Protein AF-A0A3A1PYS3-F1 (afdb_monomer)

Radius of gyration: 25.11 Å; Cα contacts (8 Å, |Δi|>4): 86; chains: 1; bounding box: 64×34×64 Å

Sec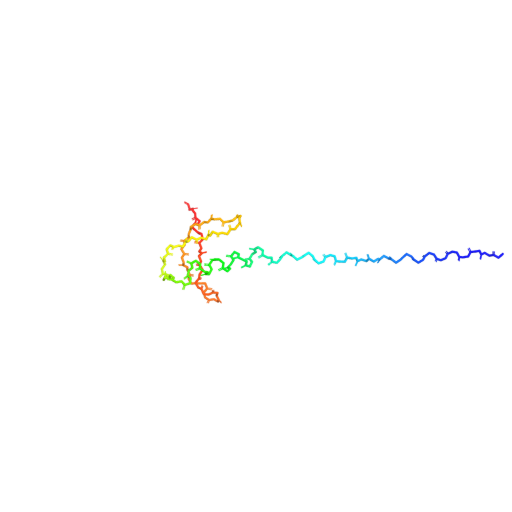ondary structure (DSSP, 8-state):
---------------------SHHHHHHHHHHHTTTT--TT-EEEEEETTEEEEEEEEE-GGG-EEEEE----

Organism: Vibrio harveyi (NCBI:txid669)

Foldseek 3Di:
DDDDDDDDDDDPPPPPPPCPDPPVVVQFVQQCVQPVPPDPFDKGWGDDVPDTAIAGWDQPPVSGTGGDHPPPD

Nearest PDB structures (foldseek):
  4jmh-assembly1_A  TM=4.008E-01  e=8.880E+00  synthetic construct

Solvent-accessible surface area (backbone atoms only — not comparable to full-atom values): 4765 Å² total; per-residue (Å²): 135,87,85,82,84,80,84,82,83,80,81,80,81,78,77,78,78,77,84,87,66,61,74,70,53,53,53,52,51,43,20,29,60,46,14,72,90,53,63,76,81,35,81,22,59,37,83,50,94,98,47,74,52,57,24,36,21,40,79,55,74,93,72,42,41,30,43,42,69,66,76,86,125

pLDDT: mean 75.32, std 14.59, range [39.34, 91.62]

Mean predicted aligned error: 13.44 Å

Structure (mmCIF, N/CA/C/O backbone):
data_AF-A0A3A1PYS3-F1
#
_entry.id   AF-A0A3A1PYS3-F1
#
loop_
_atom_site.group_PDB
_atom_site.id
_atom_site.type_symbol
_atom_site.label_atom_id
_atom_site.label_alt_id
_atom_site.label_comp_id
_atom_site.label_asym_id
_atom_site.label_entity_id
_atom_site.label_seq_id
_atom_site.pdbx_PDB_ins_code
_atom_site.Cartn_x
_atom_site.Cartn_y
_atom_site.Cartn_z
_atom_site.occupancy
_atom_site.B_iso_or_equiv
_atom_site.auth_seq_id
_atom_site.auth_comp_id
_atom_site.auth_asym_id
_atom_site.auth_atom_id
_atom_site.pdbx_PDB_model_num
ATOM 1 N N . MET A 1 1 ? -51.823 23.044 52.928 1.00 41.66 1 MET A N 1
ATOM 2 C CA . MET A 1 1 ? -51.818 22.425 51.583 1.00 41.66 1 MET A CA 1
ATOM 3 C C . MET A 1 1 ? -50.368 22.221 51.161 1.00 41.66 1 MET A C 1
ATOM 5 O O . MET A 1 1 ? -49.569 23.123 51.370 1.00 41.66 1 MET A O 1
ATOM 9 N N . LYS A 1 2 ? -50.015 21.009 50.712 1.00 39.34 2 LYS A N 1
ATOM 10 C CA . LYS A 1 2 ? -48.638 20.563 50.433 1.00 39.34 2 LYS A CA 1
ATOM 11 C C . LYS A 1 2 ? -48.144 21.127 49.098 1.00 39.34 2 LYS A C 1
ATOM 13 O O . LYS A 1 2 ? -48.824 20.993 48.088 1.00 39.34 2 LYS A O 1
ATOM 18 N N . ILE A 1 3 ? -46.961 21.730 49.126 1.00 57.81 3 ILE A N 1
ATOM 19 C CA . ILE A 1 3 ? -46.240 22.260 47.968 1.00 57.81 3 ILE A CA 1
ATOM 20 C C . ILE A 1 3 ? -45.573 21.064 47.277 1.00 57.81 3 ILE A C 1
ATOM 22 O O . ILE A 1 3 ? -44.709 20.424 47.872 1.00 57.81 3 ILE A O 1
ATOM 26 N N . PHE A 1 4 ? -45.996 20.724 46.059 1.00 52.41 4 PHE A N 1
ATOM 27 C CA . PHE A 1 4 ? -45.359 19.681 45.252 1.00 52.41 4 PHE A CA 1
ATOM 28 C C . PHE A 1 4 ? -44.424 20.331 44.231 1.00 52.41 4 PHE A C 1
ATOM 30 O O . PHE A 1 4 ? -44.850 20.826 43.192 1.00 52.41 4 PHE A O 1
ATOM 37 N N . LEU A 1 5 ? -43.134 20.336 44.563 1.00 60.19 5 LEU A N 1
ATOM 38 C CA . LEU A 1 5 ? -42.043 20.613 43.635 1.00 60.19 5 LEU A CA 1
ATOM 39 C C . LEU A 1 5 ? -41.807 19.349 42.799 1.00 60.19 5 LEU A C 1
ATOM 41 O O . LEU A 1 5 ? -41.290 18.359 43.311 1.00 60.19 5 LEU A O 1
ATOM 45 N N . ALA A 1 6 ? -42.202 19.370 41.527 1.00 56.50 6 ALA A N 1
ATOM 46 C CA . ALA A 1 6 ? -41.861 18.325 40.566 1.00 56.50 6 ALA A CA 1
ATOM 47 C C . ALA A 1 6 ? -40.664 18.790 39.726 1.00 56.50 6 ALA A C 1
ATOM 49 O O . ALA A 1 6 ? -40.803 19.513 38.742 1.00 56.50 6 ALA A O 1
ATOM 50 N N . THR A 1 7 ? -39.469 18.396 40.154 1.00 60.50 7 THR A N 1
ATOM 51 C CA . THR A 1 7 ? -38.218 18.530 39.403 1.00 60.50 7 THR A CA 1
ATOM 52 C C . THR A 1 7 ? -38.198 17.514 38.259 1.00 60.50 7 THR A C 1
ATOM 54 O O . THR A 1 7 ? -38.006 16.323 38.493 1.00 60.50 7 THR A O 1
ATOM 57 N N . LEU A 1 8 ? -38.389 17.969 37.020 1.00 58.25 8 LEU A N 1
ATOM 58 C CA . LEU A 1 8 ? -38.170 17.163 35.817 1.00 58.25 8 LEU A CA 1
ATOM 59 C C . LEU A 1 8 ? -36.716 17.337 35.367 1.00 58.25 8 LEU A C 1
ATOM 61 O O . LEU A 1 8 ? -36.372 18.267 34.641 1.00 58.25 8 LEU A O 1
ATOM 65 N N . SER A 1 9 ? -35.844 16.450 35.837 1.00 58.31 9 SER A N 1
ATOM 66 C CA . SER A 1 9 ? -34.470 16.323 35.353 1.00 58.31 9 SER A CA 1
ATOM 67 C C . SER A 1 9 ? -34.474 15.708 33.951 1.00 58.31 9 SER A C 1
ATOM 69 O O . SER A 1 9 ? -34.641 14.499 33.798 1.00 58.31 9 SER A O 1
ATOM 71 N N . ALA A 1 10 ? -34.297 16.542 32.925 1.00 61.16 10 ALA A N 1
ATOM 72 C CA . ALA A 1 10 ? -34.067 16.105 31.554 1.00 61.16 10 ALA A CA 1
ATOM 73 C C . ALA A 1 10 ? -32.577 15.777 31.367 1.00 61.16 10 ALA A C 1
ATOM 75 O O . ALA A 1 10 ? -31.750 16.660 31.142 1.00 61.16 10 ALA A O 1
ATOM 76 N N . SER A 1 11 ? -32.214 14.502 31.491 1.00 61.16 11 SER A N 1
ATOM 77 C CA . SER A 1 11 ? -30.870 14.027 31.159 1.00 61.16 11 SER A CA 1
ATOM 78 C C . SER A 1 11 ? -30.734 13.921 29.639 1.00 61.16 11 SER A C 1
ATOM 80 O O . SER A 1 11 ? -31.165 12.943 29.032 1.00 61.16 11 SER A O 1
ATOM 82 N N . ILE A 1 12 ? -30.152 14.943 29.013 1.00 66.81 12 ILE A N 1
ATOM 83 C CA . ILE A 1 12 ? -29.794 14.919 27.591 1.00 66.81 12 ILE A CA 1
ATOM 84 C C . ILE A 1 12 ? -28.530 14.063 27.454 1.00 66.81 12 ILE A C 1
ATOM 86 O O . ILE A 1 12 ? -27.427 14.510 27.766 1.00 66.81 12 ILE A O 1
ATOM 90 N N . LEU A 1 13 ? -28.684 12.816 27.004 1.00 64.94 13 LEU A N 1
ATOM 91 C CA . LEU A 1 13 ? -27.558 11.982 26.586 1.00 64.94 13 LEU A CA 1
ATOM 92 C C . LEU A 1 13 ? -27.052 12.494 25.232 1.00 64.94 13 LEU A C 1
ATOM 94 O O . LEU A 1 13 ? -27.562 12.122 24.176 1.00 64.94 13 LEU A O 1
ATOM 98 N N . LEU A 1 14 ? -26.055 13.379 25.268 1.00 62.97 14 LEU A N 1
ATOM 99 C CA . LEU A 1 14 ? -25.273 13.745 24.091 1.00 62.97 14 LEU A CA 1
ATOM 100 C C . LEU A 1 14 ? -24.382 12.553 23.725 1.00 62.97 14 LEU A C 1
ATOM 102 O O . LEU A 1 14 ? -23.283 12.388 24.253 1.00 62.97 14 LEU A O 1
ATOM 106 N N . PHE A 1 15 ? -24.872 11.693 22.834 1.00 62.75 15 PHE A N 1
ATOM 107 C CA . PHE A 1 15 ? -24.042 10.686 22.184 1.00 62.75 15 PHE A CA 1
ATOM 108 C C . PHE A 1 15 ? -23.099 11.399 21.212 1.00 62.75 15 PHE A C 1
ATOM 110 O O . PHE A 1 15 ? -23.441 11.661 20.060 1.00 62.75 15 PHE A O 1
ATOM 117 N N . SER A 1 16 ? -21.909 11.749 21.697 1.00 58.47 16 SER A N 1
ATOM 118 C CA . SER A 1 16 ? -20.809 12.211 20.858 1.00 58.47 16 SER A CA 1
ATOM 119 C C . SER A 1 16 ? -20.414 11.080 19.913 1.00 58.47 16 SER A C 1
ATOM 121 O O . SER A 1 16 ? -19.734 10.134 20.310 1.00 58.47 16 SER A O 1
ATOM 12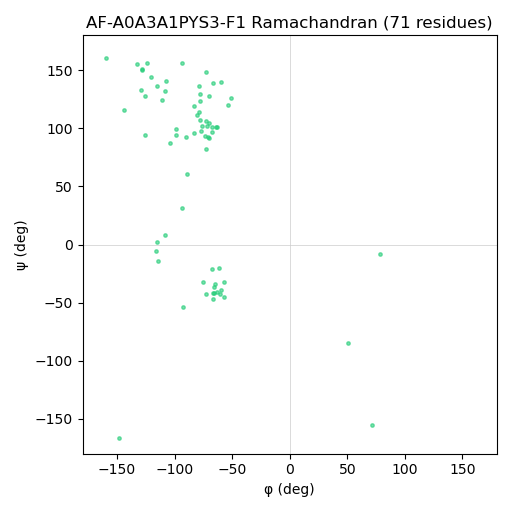3 N N . VAL A 1 17 ? -20.860 11.157 18.660 1.00 62.38 17 VAL A N 1
ATOM 124 C CA . VAL A 1 17 ? -20.408 10.264 17.591 1.00 62.38 17 VAL A CA 1
ATOM 125 C C . VAL A 1 17 ? -18.945 10.601 17.323 1.00 62.38 17 VAL A C 1
ATOM 127 O O . VAL A 1 17 ? -18.620 11.582 16.657 1.00 62.38 17 VAL A O 1
ATOM 130 N N . SER A 1 18 ? -18.037 9.837 17.919 1.00 57.81 18 SER A N 1
ATOM 131 C CA . SER A 1 18 ? -16.615 9.982 17.648 1.00 57.81 18 SER A CA 1
ATOM 132 C C . SER A 1 18 ? -16.340 9.489 16.226 1.00 57.81 18 SER A C 1
ATOM 134 O O . SER A 1 18 ? -16.358 8.289 15.955 1.00 57.81 18 SER A O 1
ATOM 136 N N . SER A 1 19 ? -16.124 10.426 15.303 1.00 53.66 19 SER A N 1
ATOM 137 C CA . SER A 1 19 ? -15.712 10.140 13.929 1.00 53.66 19 SER A CA 1
ATOM 138 C C . SER A 1 19 ? -14.249 9.681 13.914 1.00 53.66 19 SER A C 1
ATOM 140 O O . SER A 1 19 ? -13.331 10.462 13.685 1.00 53.66 19 SER A O 1
ATOM 142 N N . PHE A 1 20 ? -14.013 8.402 14.202 1.00 56.78 20 PHE A N 1
ATOM 143 C CA . PHE A 1 20 ? -12.715 7.745 14.022 1.00 56.78 20 PHE A CA 1
ATOM 144 C C . PHE A 1 20 ? -12.629 7.158 12.599 1.00 56.78 20 PHE A C 1
ATOM 146 O O . PHE A 1 20 ? -12.583 5.943 12.425 1.00 56.78 20 PHE A O 1
ATOM 153 N N . GLY A 1 21 ? -12.717 8.006 11.567 1.00 52.38 21 GLY A N 1
ATOM 154 C CA . GLY A 1 21 ? -12.866 7.561 10.169 1.00 52.38 21 GLY A CA 1
ATOM 155 C C . GLY A 1 21 ? -11.708 7.867 9.210 1.00 52.38 21 GLY A C 1
ATOM 156 O O . GLY A 1 21 ? -11.667 7.297 8.122 1.00 52.38 21 GLY A O 1
ATOM 157 N N . ASP A 1 22 ? -10.769 8.738 9.577 1.00 62.69 22 ASP A N 1
ATOM 158 C CA . ASP A 1 22 ? -9.949 9.431 8.569 1.00 62.69 22 ASP A CA 1
ATOM 159 C C . ASP A 1 22 ? -8.618 8.712 8.255 1.00 62.69 22 ASP A C 1
ATOM 161 O O . ASP A 1 22 ? -8.367 8.284 7.127 1.00 62.69 22 ASP A O 1
ATOM 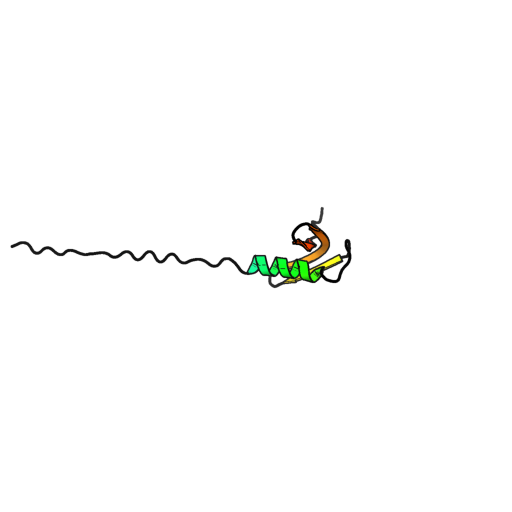165 N N . GLU A 1 23 ? -7.804 8.412 9.273 1.00 63.28 23 GLU A N 1
ATOM 166 C CA . GLU A 1 23 ? -6.410 7.977 9.059 1.00 63.28 23 GLU A CA 1
ATOM 167 C C . GLU A 1 23 ? -6.244 6.631 8.329 1.00 63.28 23 GLU A C 1
ATOM 169 O O . GLU A 1 23 ? -5.270 6.407 7.603 1.00 63.28 23 GLU A O 1
ATOM 174 N N . ARG A 1 24 ? -7.163 5.679 8.539 1.00 71.94 24 ARG A N 1
ATOM 175 C CA . ARG A 1 24 ? -7.045 4.336 7.939 1.00 71.94 24 ARG A CA 1
ATOM 176 C C . ARG A 1 24 ? -7.400 4.360 6.449 1.00 71.94 24 ARG A C 1
ATOM 178 O O . ARG A 1 24 ? -6.815 3.601 5.675 1.00 71.94 24 ARG A O 1
ATOM 185 N N . THR A 1 25 ? -8.315 5.242 6.062 1.00 78.19 25 THR A N 1
ATOM 186 C CA . THR A 1 25 ? -8.777 5.414 4.682 1.00 78.19 25 THR A CA 1
ATOM 187 C C . THR A 1 25 ? -7.698 6.092 3.838 1.00 78.19 25 THR A C 1
ATOM 189 O O . THR A 1 25 ? -7.388 5.623 2.740 1.00 78.19 25 THR A O 1
ATOM 192 N N . ASP A 1 26 ? -7.035 7.113 4.386 1.00 83.62 26 ASP A N 1
ATOM 193 C CA . ASP A 1 26 ? -5.931 7.802 3.710 1.00 83.62 26 ASP A CA 1
ATOM 194 C C . ASP A 1 26 ? -4.704 6.914 3.505 1.00 83.62 26 ASP A C 1
ATOM 196 O O . ASP A 1 26 ? -4.119 6.897 2.417 1.00 83.62 26 ASP A O 1
ATOM 200 N N . LEU A 1 27 ? -4.344 6.109 4.511 1.00 84.81 27 LEU A N 1
ATOM 201 C CA . LEU A 1 27 ? -3.260 5.131 4.386 1.00 84.81 27 LEU A CA 1
ATOM 202 C C . LEU A 1 27 ? -3.523 4.163 3.228 1.00 84.81 27 LEU A C 1
ATOM 204 O O . LEU A 1 27 ? -2.624 3.866 2.439 1.00 84.81 27 LEU A O 1
ATOM 208 N N . PHE A 1 28 ? -4.753 3.662 3.140 1.00 86.12 28 PHE A N 1
ATOM 209 C CA . PHE A 1 28 ? -5.142 2.698 2.122 1.00 86.12 28 PHE A CA 1
ATOM 210 C C . PHE A 1 28 ? -5.109 3.307 0.718 1.00 86.12 28 PHE A C 1
ATOM 212 O O . PHE A 1 28 ? -4.573 2.706 -0.217 1.00 86.12 28 PHE A O 1
ATOM 219 N N . ARG A 1 29 ? -5.591 4.545 0.575 1.00 87.94 29 ARG A N 1
ATOM 220 C CA . ARG A 1 29 ? -5.513 5.271 -0.696 1.00 87.94 29 ARG A CA 1
ATOM 221 C C . ARG A 1 29 ? -4.063 5.519 -1.110 1.00 87.94 29 ARG A C 1
ATOM 223 O O . ARG A 1 29 ? -3.717 5.320 -2.273 1.00 87.94 29 ARG A O 1
ATOM 230 N N . ALA A 1 30 ? -3.194 5.879 -0.168 1.00 87.44 30 ALA A N 1
ATOM 231 C CA . ALA A 1 30 ? -1.770 6.068 -0.436 1.00 87.44 30 ALA A CA 1
ATOM 232 C C . ALA A 1 30 ? -1.066 4.757 -0.837 1.00 87.44 30 ALA A C 1
ATOM 234 O O . ALA A 1 30 ? -0.218 4.758 -1.731 1.00 87.44 30 ALA A O 1
ATOM 235 N N . GLN A 1 31 ? -1.449 3.624 -0.239 1.00 89.56 31 GLN A N 1
ATOM 236 C CA . GLN A 1 31 ? -0.970 2.294 -0.637 1.00 89.56 31 GLN A CA 1
ATOM 237 C C . GLN A 1 31 ? -1.336 1.947 -2.080 1.00 89.56 31 GLN A C 1
ATOM 239 O O . GLN A 1 31 ? -0.493 1.405 -2.799 1.00 89.56 31 GLN A O 1
ATOM 244 N N . GLN A 1 32 ? -2.569 2.249 -2.495 1.00 89.31 32 GLN A N 1
ATOM 245 C CA . GLN A 1 32 ? -3.027 2.045 -3.870 1.00 89.31 32 GLN A CA 1
ATOM 246 C C . GLN A 1 32 ? -2.289 2.973 -4.842 1.00 89.31 32 GLN A C 1
ATOM 248 O O . GLN A 1 32 ? -1.752 2.521 -5.853 1.00 89.31 32 GLN A O 1
ATOM 253 N N . GLN A 1 33 ? -2.178 4.262 -4.509 1.00 89.06 33 GLN A N 1
ATOM 254 C CA . GLN A 1 33 ? -1.481 5.254 -5.335 1.00 89.06 33 GLN A CA 1
ATOM 255 C C . GLN A 1 33 ? -0.003 4.907 -5.553 1.00 89.06 33 GLN A C 1
ATOM 257 O O . GLN A 1 33 ? 0.497 5.040 -6.670 1.00 89.06 33 GLN A O 1
ATOM 262 N N . ALA A 1 34 ? 0.684 4.385 -4.533 1.00 87.81 34 ALA A N 1
ATOM 263 C CA . ALA A 1 34 ? 2.081 3.959 -4.641 1.00 87.81 34 ALA A CA 1
ATOM 264 C C . ALA A 1 34 ? 2.306 2.830 -5.672 1.00 87.81 34 ALA A C 1
ATOM 266 O O . ALA A 1 34 ? 3.434 2.637 -6.142 1.00 87.81 34 ALA A O 1
ATOM 267 N N . CYS A 1 35 ? 1.243 2.101 -6.026 1.00 91.06 35 CYS A N 1
ATOM 268 C CA . CYS A 1 35 ? 1.263 0.983 -6.964 1.00 91.06 35 CYS A CA 1
ATOM 269 C C . CYS A 1 35 ? 0.444 1.207 -8.243 1.00 91.06 35 CYS A C 1
ATOM 271 O O . CYS A 1 35 ? 0.550 0.394 -9.155 1.00 91.06 35 CYS A O 1
ATOM 273 N N . ALA A 1 36 ? -0.296 2.315 -8.365 1.00 85.56 36 ALA A N 1
ATOM 274 C CA . ALA A 1 36 ? -1.200 2.584 -9.489 1.00 85.56 36 ALA A CA 1
ATOM 275 C C . ALA A 1 36 ? -0.515 2.563 -10.869 1.00 85.56 36 ALA A C 1
ATOM 277 O O . ALA A 1 36 ? -1.122 2.164 -11.857 1.00 85.56 36 ALA A O 1
ATOM 278 N N . LEU A 1 37 ? 0.759 2.963 -10.937 1.00 78.25 37 LEU A N 1
ATOM 279 C CA . LEU A 1 37 ? 1.555 2.994 -12.173 1.00 78.25 37 LEU A CA 1
ATOM 280 C C . LEU A 1 37 ? 2.643 1.910 -12.215 1.00 78.25 37 LEU A C 1
ATOM 282 O O . LEU A 1 37 ? 3.520 1.939 -13.080 1.00 78.25 37 LEU A O 1
ATOM 286 N N . LYS A 1 38 ? 2.648 0.975 -11.258 1.00 74.38 38 LYS A N 1
ATOM 287 C CA . LYS A 1 38 ? 3.717 -0.019 -11.111 1.00 74.38 38 LYS A CA 1
ATOM 288 C C . LYS A 1 38 ? 3.195 -1.428 -11.363 1.00 74.38 38 LYS A C 1
ATOM 290 O O . LYS A 1 38 ? 2.162 -1.826 -10.847 1.00 74.38 38 LYS A O 1
ATOM 295 N N . GLN A 1 39 ? 3.965 -2.215 -12.109 1.00 72.94 39 GLN A N 1
ATOM 296 C CA . GLN A 1 39 ? 3.692 -3.640 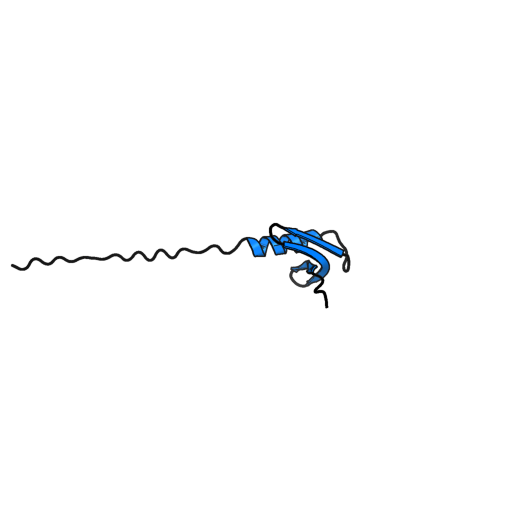-12.295 1.00 72.94 39 GLN A CA 1
ATOM 297 C C . GLN A 1 39 ? 4.009 -4.431 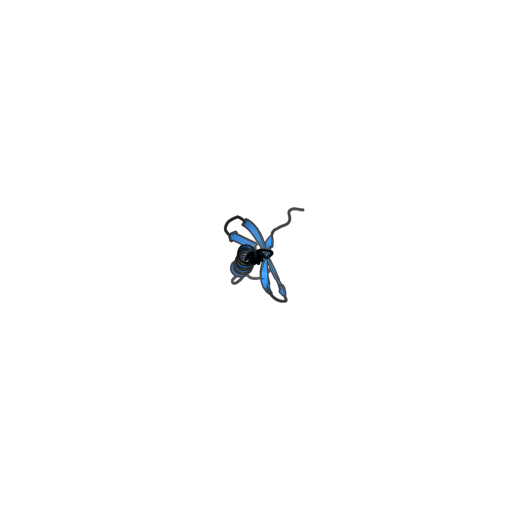-11.015 1.00 72.94 39 GLN A C 1
ATOM 299 O O . GLN A 1 39 ? 4.939 -4.098 -10.275 1.00 72.94 39 GLN A O 1
ATOM 304 N N . VAL A 1 40 ? 3.272 -5.509 -10.761 1.00 77.69 40 VAL A N 1
ATOM 305 C CA . VAL A 1 40 ? 3.597 -6.479 -9.702 1.00 77.69 40 VAL A CA 1
ATOM 306 C C . VAL A 1 40 ? 4.720 -7.403 -10.199 1.00 77.69 40 VAL A C 1
ATOM 308 O O . VAL A 1 40 ? 4.630 -7.858 -11.336 1.00 77.69 40 VAL A O 1
ATOM 311 N N . PRO A 1 41 ? 5.763 -7.728 -9.404 1.00 77.69 41 PRO A N 1
ATOM 312 C CA . PRO A 1 41 ? 6.069 -7.280 -8.045 1.00 77.69 41 PRO A CA 1
ATOM 313 C C . PRO A 1 41 ? 7.197 -6.226 -8.027 1.00 77.69 41 PRO A C 1
ATOM 315 O O . PRO A 1 41 ? 8.374 -6.552 -7.858 1.00 77.69 41 PRO A O 1
ATOM 318 N N . ARG A 1 42 ? 6.869 -4.938 -8.184 1.00 86.00 42 ARG A N 1
ATOM 319 C CA . ARG A 1 42 ? 7.843 -3.836 -8.050 1.00 86.00 42 ARG A CA 1
ATOM 320 C C . ARG A 1 42 ? 7.869 -3.245 -6.642 1.00 86.00 42 ARG A C 1
ATOM 322 O O . ARG A 1 42 ? 6.892 -3.309 -5.902 1.00 86.00 42 ARG A O 1
ATOM 329 N N . HIS A 1 43 ? 9.000 -2.634 -6.292 1.00 89.88 43 HIS A N 1
ATOM 330 C CA . HIS A 1 43 ? 9.147 -1.873 -5.055 1.00 89.88 43 HIS A CA 1
ATOM 331 C C . HIS A 1 43 ? 8.268 -0.615 -5.055 1.00 89.88 43 HIS A C 1
ATOM 333 O O . HIS A 1 43 ? 8.185 0.117 -6.052 1.00 89.88 43 HIS A O 1
ATOM 339 N N . CYS A 1 44 ? 7.663 -0.341 -3.907 1.00 89.88 44 CYS A N 1
ATOM 340 C CA . CYS A 1 44 ? 6.831 0.829 -3.648 1.00 89.88 44 CYS A CA 1
ATOM 341 C C . CYS A 1 44 ? 7.238 1.477 -2.326 1.00 89.88 44 CYS A C 1
ATOM 343 O O . CYS A 1 44 ? 7.803 0.820 -1.453 1.00 89.88 44 CYS A O 1
ATOM 345 N N . ALA A 1 45 ? 6.960 2.767 -2.196 1.00 89.44 45 ALA A N 1
ATOM 346 C CA . ALA A 1 45 ? 7.164 3.516 -0.968 1.00 89.44 45 ALA A CA 1
ATOM 347 C C . ALA A 1 45 ? 5.871 4.264 -0.657 1.00 89.44 45 ALA A C 1
ATOM 349 O O . ALA A 1 45 ? 5.279 4.866 -1.554 1.00 89.44 45 ALA A O 1
ATOM 350 N N . VAL A 1 46 ? 5.432 4.189 0.594 1.00 89.69 46 VAL A N 1
ATOM 351 C CA . VAL A 1 46 ? 4.271 4.925 1.094 1.00 89.69 46 VAL A CA 1
ATOM 352 C C . VAL A 1 46 ? 4.789 5.973 2.061 1.00 89.69 46 VAL A C 1
ATOM 354 O O . VAL A 1 46 ? 5.497 5.640 3.011 1.00 89.69 46 VAL A O 1
ATOM 357 N N . ASN A 1 47 ? 4.442 7.229 1.797 1.00 86.88 47 ASN A N 1
ATOM 358 C CA . ASN A 1 47 ? 4.801 8.371 2.624 1.00 86.88 47 ASN A CA 1
ATOM 359 C C . ASN A 1 47 ? 3.526 9.129 2.995 1.00 86.88 47 ASN A C 1
ATOM 361 O O . ASN A 1 47 ? 3.032 9.934 2.207 1.00 86.88 47 ASN A O 1
ATOM 365 N N . VAL A 1 48 ? 2.968 8.816 4.162 1.00 85.50 48 VAL A N 1
ATOM 366 C CA . VAL A 1 48 ? 1.823 9.528 4.737 1.00 85.50 48 VAL A CA 1
ATOM 367 C C . VAL A 1 48 ?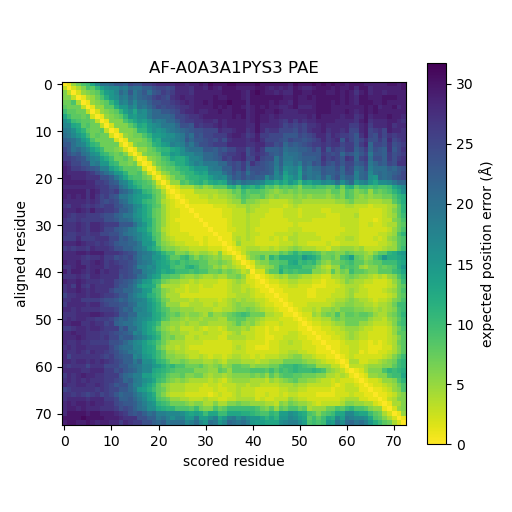 2.183 10.037 6.134 1.00 85.50 48 VAL A C 1
ATOM 369 O O . VAL A 1 48 ? 3.076 9.473 6.777 1.00 85.50 48 VAL A O 1
ATOM 372 N N . PRO A 1 49 ? 1.511 11.086 6.638 1.00 83.56 49 PRO A N 1
ATOM 373 C CA . PRO A 1 49 ? 1.739 11.580 7.992 1.00 83.56 49 PRO A CA 1
ATOM 374 C C . PRO A 1 4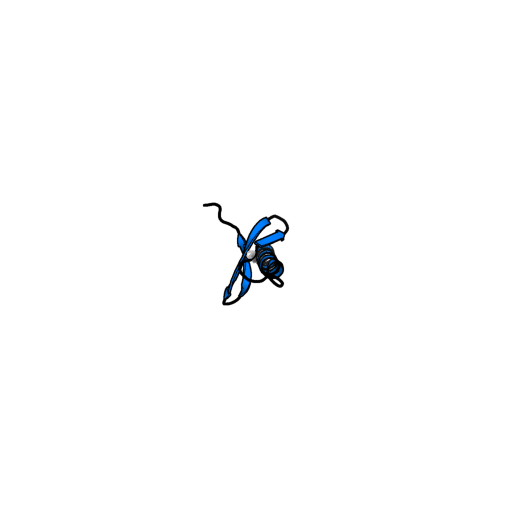9 ? 1.653 10.437 9.015 1.00 83.56 49 PRO A C 1
ATOM 376 O O . PRO A 1 49 ? 0.701 9.662 9.020 1.00 83.56 49 PRO A O 1
ATOM 379 N N . GLY A 1 50 ? 2.692 10.279 9.837 1.00 82.56 50 GLY A N 1
ATOM 380 C CA . GLY A 1 50 ? 2.754 9.241 10.873 1.00 82.56 50 GLY A CA 1
ATOM 381 C C . GLY A 1 50 ? 3.110 7.826 10.396 1.00 82.56 50 GLY A C 1
ATOM 382 O O . GLY A 1 50 ? 3.362 6.965 11.241 1.00 82.56 50 GLY A O 1
ATOM 383 N N . LYS A 1 51 ? 3.184 7.552 9.082 1.00 80.38 51 LYS A N 1
ATOM 384 C CA . LYS A 1 51 ? 3.605 6.242 8.548 1.00 80.38 51 LYS A CA 1
ATOM 385 C C . LYS A 1 51 ? 4.414 6.381 7.261 1.00 80.38 51 LYS A C 1
ATOM 387 O O . LYS A 1 51 ? 3.891 6.735 6.208 1.00 80.38 51 LYS A O 1
ATOM 392 N N . HIS A 1 52 ? 5.678 5.979 7.334 1.00 87.31 52 HIS A N 1
ATOM 393 C CA . HIS A 1 52 ? 6.563 5.887 6.181 1.00 87.31 52 HIS A CA 1
ATOM 394 C C . HIS A 1 52 ? 7.168 4.491 6.092 1.00 87.31 52 HIS A C 1
ATOM 396 O O . HIS A 1 52 ? 7.735 4.005 7.072 1.00 87.31 52 HIS A O 1
ATOM 402 N N . TYR A 1 53 ? 7.059 3.843 4.932 1.00 88.94 53 TYR A N 1
ATOM 403 C CA . TYR A 1 53 ? 7.675 2.536 4.731 1.00 88.94 53 TYR A CA 1
ATOM 404 C C . TYR A 1 53 ? 7.871 2.163 3.260 1.00 88.94 53 TYR A C 1
ATOM 406 O O . TYR A 1 53 ? 7.211 2.683 2.359 1.00 88.94 53 TYR A O 1
ATOM 414 N N . ILE A 1 54 ? 8.771 1.203 3.037 1.00 90.19 54 ILE A N 1
ATOM 415 C CA . ILE A 1 54 ? 9.065 0.616 1.728 1.00 90.19 54 ILE A CA 1
ATOM 416 C C . ILE A 1 54 ? 8.498 -0.803 1.682 1.00 90.19 54 ILE A C 1
ATOM 418 O O . ILE A 1 54 ? 8.537 -1.551 2.660 1.00 90.19 54 ILE A O 1
ATOM 422 N N . GLY A 1 55 ? 7.944 -1.171 0.537 1.00 91.38 55 GLY A N 1
ATOM 423 C CA . GLY A 1 55 ? 7.213 -2.409 0.346 1.00 91.38 55 GLY A CA 1
ATOM 424 C C . GLY A 1 55 ? 7.328 -2.975 -1.061 1.00 91.38 55 GLY A C 1
ATOM 425 O O . GLY A 1 55 ? 8.148 -2.536 -1.877 1.00 91.38 55 GLY A O 1
ATOM 426 N N . ARG A 1 56 ? 6.459 -3.939 -1.362 1.00 90.81 56 ARG A N 1
ATOM 427 C CA . ARG A 1 56 ? 6.212 -4.424 -2.725 1.00 90.81 56 ARG A CA 1
ATOM 428 C C . ARG A 1 56 ? 4.757 -4.232 -3.113 1.00 90.81 56 ARG A C 1
ATOM 430 O O . ARG A 1 56 ? 3.868 -4.389 -2.282 1.00 90.81 56 ARG A O 1
ATOM 437 N N . CYS A 1 57 ? 4.536 -3.911 -4.381 1.00 91.62 57 CYS A N 1
ATOM 438 C CA . CYS A 1 57 ? 3.206 -3.932 -4.963 1.00 91.62 57 CYS A CA 1
ATOM 439 C C . CYS A 1 57 ? 2.737 -5.374 -5.087 1.00 91.62 57 CYS A C 1
ATOM 441 O O . CYS A 1 57 ? 3.445 -6.206 -5.661 1.00 91.62 57 CYS A O 1
ATOM 443 N N . VAL A 1 58 ? 1.553 -5.648 -4.559 1.00 89.88 58 VAL A N 1
ATOM 444 C CA . VAL A 1 58 ? 0.863 -6.934 -4.666 1.00 89.88 58 VAL A CA 1
ATOM 445 C C . VAL A 1 58 ? -0.554 -6.697 -5.162 1.00 89.88 58 VAL A C 1
ATOM 447 O O . VAL A 1 58 ? -1.138 -5.645 -4.904 1.00 89.88 58 VAL A O 1
ATOM 450 N N . ASP A 1 59 ? -1.104 -7.676 -5.868 1.00 89.62 59 ASP A N 1
ATOM 451 C CA . ASP A 1 59 ? -2.513 -7.669 -6.243 1.00 89.62 59 ASP A CA 1
ATOM 452 C C . ASP A 1 59 ? -3.359 -8.154 -5.057 1.00 89.62 59 ASP A C 1
ATOM 454 O O . ASP A 1 59 ? -3.284 -9.318 -4.652 1.00 89.62 59 ASP A O 1
ATOM 458 N N . ALA A 1 60 ? -4.145 -7.245 -4.481 1.00 84.44 60 ALA A N 1
ATOM 459 C CA . ALA A 1 60 ? -5.061 -7.519 -3.381 1.00 84.44 60 ALA A CA 1
ATOM 460 C C . ALA A 1 60 ? -6.490 -7.841 -3.855 1.00 84.44 60 ALA A C 1
ATOM 462 O O . ALA A 1 60 ? -7.449 -7.551 -3.134 1.00 84.44 60 ALA A O 1
ATOM 463 N N . LYS A 1 61 ? -6.642 -8.461 -5.035 1.00 82.50 61 LYS A N 1
ATOM 464 C CA . LYS A 1 61 ? -7.889 -8.981 -5.629 1.00 82.50 61 LYS A CA 1
ATOM 465 C C . LYS A 1 61 ? -9.041 -7.970 -5.642 1.00 82.50 61 LYS A C 1
ATOM 467 O O . LYS A 1 61 ? -9.256 -7.290 -6.634 1.00 82.50 61 LYS A O 1
ATOM 472 N N . ALA A 1 62 ? -9.786 -7.870 -4.540 1.00 78.69 62 ALA A N 1
ATOM 473 C CA . ALA A 1 62 ? -10.92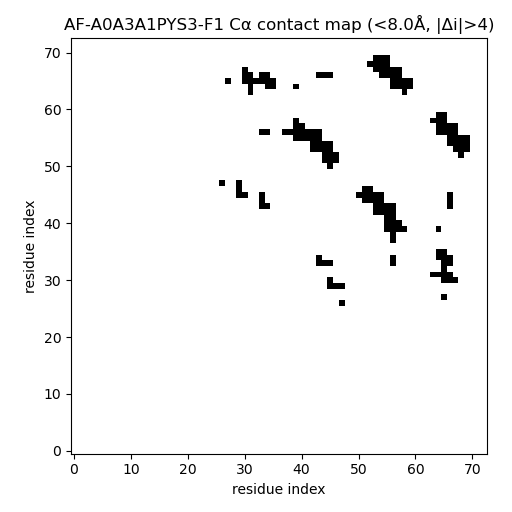7 -6.968 -4.391 1.00 78.69 62 ALA A CA 1
ATOM 474 C C . ALA A 1 62 ? -10.532 -5.481 -4.382 1.00 78.69 62 ALA A C 1
ATOM 476 O O . ALA A 1 62 ? -11.370 -4.624 -4.641 1.00 78.69 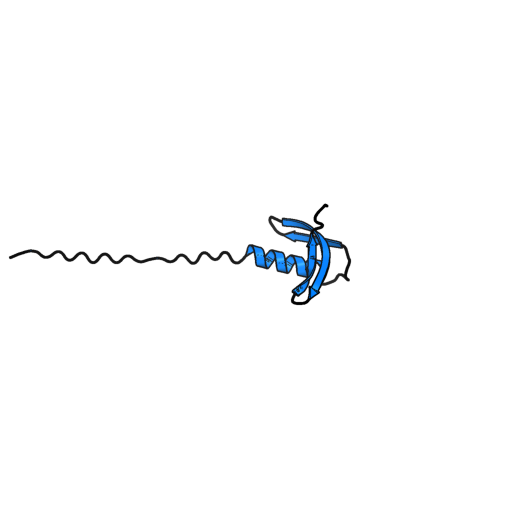62 ALA A O 1
ATOM 477 N N . TYR A 1 63 ? -9.267 -5.176 -4.084 1.00 73.94 63 TYR A N 1
ATOM 478 C CA . TYR A 1 63 ? -8.801 -3.808 -3.844 1.00 73.94 63 TYR A CA 1
ATOM 479 C C . TYR A 1 63 ? -7.786 -3.291 -4.871 1.00 73.94 63 TYR A C 1
ATOM 481 O O . TYR A 1 63 ? -7.290 -2.171 -4.732 1.00 73.94 63 TYR A O 1
ATOM 489 N N . GLY A 1 64 ? -7.461 -4.098 -5.883 1.00 85.38 64 GLY A N 1
ATOM 490 C CA . GLY A 1 64 ? -6.432 -3.787 -6.870 1.00 85.38 64 GLY A CA 1
ATOM 491 C C . GLY A 1 64 ? -5.010 -3.853 -6.308 1.00 85.38 64 GLY A C 1
ATOM 492 O O . GLY A 1 64 ? -4.725 -4.569 -5.346 1.00 85.38 64 GLY A O 1
ATOM 493 N N . LEU A 1 65 ? -4.097 -3.115 -6.939 1.00 89.50 65 LEU A N 1
ATOM 494 C CA . LEU A 1 65 ? -2.681 -3.112 -6.580 1.00 89.50 65 LEU A CA 1
ATOM 495 C C . LEU A 1 65 ? -2.433 -2.261 -5.335 1.00 89.50 65 LEU A C 1
ATOM 497 O O . LEU A 1 65 ? -2.722 -1.066 -5.341 1.00 89.50 65 LEU A O 1
ATOM 501 N N . ILE A 1 66 ? -1.841 -2.852 -4.297 1.00 90.19 66 ILE A N 1
ATOM 502 C CA . ILE A 1 66 ? -1.494 -2.150 -3.054 1.00 90.19 66 ILE A CA 1
ATOM 503 C C . ILE A 1 66 ? -0.035 -2.371 -2.665 1.00 90.19 66 ILE A C 1
ATOM 505 O O . ILE A 1 66 ? 0.551 -3.422 -2.932 1.00 90.19 66 ILE A O 1
ATOM 509 N N . CYS A 1 67 ? 0.543 -1.384 -1.986 1.00 90.81 67 CYS A N 1
ATOM 510 C CA . CYS A 1 67 ? 1.876 -1.487 -1.409 1.00 90.81 67 CYS A CA 1
ATOM 511 C C . CYS A 1 67 ? 1.847 -2.179 -0.037 1.00 90.81 67 CYS A C 1
ATOM 513 O O . CYS A 1 67 ? 1.248 -1.657 0.905 1.00 90.81 67 CYS A O 1
ATOM 515 N N . VAL A 1 68 ? 2.533 -3.319 0.106 1.00 89.75 68 VAL A N 1
ATOM 516 C CA . VAL A 1 68 ? 2.673 -4.033 1.390 1.00 89.75 68 VAL A CA 1
ATOM 517 C C . VAL A 1 68 ? 4.084 -3.916 1.952 1.00 89.75 68 VAL A C 1
ATOM 519 O O . VAL A 1 68 ? 5.063 -4.140 1.242 1.00 89.75 68 VAL A O 1
ATOM 522 N N . HIS A 1 69 ? 4.188 -3.578 3.239 1.00 88.25 69 HIS A N 1
ATOM 523 C CA . HIS A 1 69 ? 5.463 -3.441 3.941 1.00 88.25 69 HIS A CA 1
ATOM 524 C C . HIS A 1 69 ? 6.261 -4.750 3.928 1.00 88.25 69 HIS A C 1
ATOM 526 O O . HIS A 1 69 ? 5.703 -5.830 4.144 1.00 88.25 69 HIS A O 1
ATOM 532 N N . PHE A 1 70 ? 7.579 -4.660 3.750 1.00 75.62 70 PHE A N 1
ATOM 533 C CA . PHE A 1 70 ? 8.455 -5.784 4.055 1.00 75.62 70 PHE A CA 1
ATOM 534 C C . PHE A 1 70 ? 8.450 -6.013 5.564 1.00 75.62 70 PHE A C 1
ATOM 536 O O . PHE A 1 70 ? 9.129 -5.316 6.312 1.00 75.62 70 PHE A O 1
ATOM 543 N N . LYS A 1 71 ? 7.697 -7.006 6.037 1.00 60.56 71 LYS A N 1
ATOM 544 C CA . LYS A 1 71 ? 7.920 -7.527 7.384 1.00 60.56 71 LYS A CA 1
ATOM 545 C C . LYS A 1 71 ? 9.326 -8.139 7.372 1.00 60.56 71 LYS A C 1
ATOM 547 O O . LYS A 1 71 ? 9.507 -9.202 6.781 1.00 60.56 71 LYS A O 1
ATOM 552 N N . GLN A 1 72 ? 10.320 -7.423 7.909 1.00 51.81 72 GLN A N 1
ATOM 553 C CA . GLN A 1 72 ? 11.652 -7.983 8.143 1.00 51.81 72 GLN A CA 1
ATOM 554 C C . GLN A 1 72 ? 11.453 -9.255 8.973 1.00 51.81 72 GLN A C 1
ATOM 556 O O . GLN A 1 72 ? 10.787 -9.219 10.010 1.00 51.81 72 GLN A O 1
ATOM 561 N N . ARG A 1 73 ? 11.890 -10.381 8.414 1.00 47.78 73 ARG A N 1
ATOM 562 C CA . ARG A 1 73 ? 11.799 -11.707 9.016 1.00 47.78 73 ARG A CA 1
ATOM 563 C C . ARG A 1 73 ? 13.086 -11.994 9.764 1.00 47.78 73 ARG A C 1
ATOM 565 O O . ARG A 1 73 ? 14.136 -11.556 9.246 1.00 47.78 73 ARG A O 1
#

Sequence (73 aa):
MKIFLATLSASILLFSVSSFGDERTDLFRAQQQACALKQVPRHCAVNVPGKHYIGRCVDAKAYGLICVHFKQR